Protein AF-A0A0C9TER2-F1 (afdb_monomer)

Secondary structure (DSSP, 8-state):
--SS--HHHHHHHHHHHHHHHHHHHHHHHHHTTT--EEEEEEEE-TT--EEEEEEEE--

Mean predicted aligned error: 4.3 Å

Foldseek 3Di:
DVPDDDPVRVVVVVVVVVVVVVVVVVVQVVVQVVFKDKDWDWDADPVRDIDIDIDIDGD

Organism: Sphaerobolus stellatus (strain SS14) (NCBI:txid990650)

Sequence (59 aa):
DRDIPHRTVIRSLIKKAWEHHFMDMTLDMKSSVGKISLTMDIWDDKSMRAYAGVTAHYI

Nearest PDB structures (foldseek):
  2iu7-assembly1_I  TM=4.281E-01  e=1.078E+00  Escherichia coli
  6g13-assembly1_A  TM=5.619E-01  e=2.032E+00  Middle East respiratory syndrome-related coronavirus
  8cll-assembly1_F  TM=3.970E-01  e=1.907E+00  Homo sapiens
  2wbl-assembly1_B  TM=3.439E-01  e=4.633E+00  Arabidopsis thaliana
  2wbl-assembly1_A  TM=3.728E-01  e=6.777E+00  Arabidopsis thaliana

Structure (mmCIF, N/CA/C/O backbone):
data_AF-A0A0C9TER2-F1
#
_entry.id   AF-A0A0C9TER2-F1
#
loop_
_atom_site.group_PDB
_atom_site.id
_atom_site.type_symbol
_atom_site.label_atom_id
_atom_site.label_alt_id
_atom_site.label_comp_id
_atom_site.label_asym_id
_atom_site.label_entity_id
_atom_site.label_seq_id
_atom_site.pdbx_PDB_ins_code
_atom_site.Cartn_x
_atom_site.Cartn_y
_atom_site.Cartn_z
_atom_site.occupancy
_atom_site.B_iso_or_equiv
_atom_site.auth_seq_id
_atom_site.auth_comp_id
_atom_site.auth_asym_id
_atom_site.auth_atom_id
_atom_site.pdbx_PDB_model_num
ATOM 1 N N . ASP A 1 1 ? 17.049 21.949 -19.540 1.00 58.47 1 ASP A N 1
ATOM 2 C CA . ASP A 1 1 ? 17.809 20.929 -18.777 1.00 58.47 1 ASP A CA 1
ATOM 3 C C . ASP A 1 1 ? 17.944 21.157 -17.278 1.00 58.47 1 ASP A C 1
ATOM 5 O O . ASP A 1 1 ? 18.092 20.169 -16.574 1.00 58.47 1 ASP A O 1
ATOM 9 N N . ARG A 1 2 ? 17.878 22.390 -16.746 1.00 66.31 2 ARG A N 1
ATOM 10 C CA . ARG A 1 2 ? 17.935 22.609 -15.282 1.00 66.31 2 ARG A CA 1
ATOM 11 C C . ARG A 1 2 ? 16.577 22.517 -14.575 1.00 66.31 2 ARG A C 1
ATOM 13 O O . ARG A 1 2 ? 16.551 22.360 -13.361 1.00 66.31 2 ARG A O 1
ATOM 20 N N . ASP A 1 3 ? 15.481 22.571 -15.330 1.00 81.94 3 ASP A N 1
ATOM 21 C CA . ASP A 1 3 ? 14.120 22.634 -14.776 1.00 81.94 3 ASP A CA 1
ATOM 22 C C . ASP A 1 3 ? 13.475 21.260 -14.567 1.00 81.94 3 ASP A C 1
ATOM 24 O O . ASP A 1 3 ? 12.471 21.144 -13.868 1.00 81.94 3 ASP A O 1
ATOM 28 N N . ILE A 1 4 ? 14.047 20.202 -15.155 1.00 88.00 4 ILE A N 1
ATOM 29 C CA . ILE A 1 4 ? 13.549 18.840 -14.965 1.00 88.00 4 ILE A CA 1
ATOM 30 C C . ILE A 1 4 ? 14.264 18.242 -13.748 1.00 88.00 4 ILE A C 1
ATOM 32 O O . ILE A 1 4 ? 15.481 18.037 -13.790 1.00 88.00 4 ILE A O 1
ATOM 36 N N . PRO A 1 5 ? 13.545 17.947 -12.654 1.00 89.62 5 PRO A N 1
ATOM 37 C CA . PRO A 1 5 ? 14.148 17.370 -11.464 1.00 89.62 5 PRO A CA 1
ATOM 38 C C . PRO A 1 5 ? 14.760 16.000 -11.763 1.00 89.62 5 PRO A C 1
ATOM 40 O O . PRO A 1 5 ? 14.138 15.120 -12.359 1.00 89.62 5 PRO A O 1
ATOM 43 N N . HIS A 1 6 ? 15.989 15.796 -11.290 1.00 92.88 6 HIS A N 1
ATOM 44 C CA . HIS A 1 6 ? 16.658 14.505 -11.398 1.00 92.88 6 HIS A CA 1
ATOM 45 C C . HIS A 1 6 ? 15.897 13.421 -10.617 1.00 92.88 6 HIS A C 1
ATOM 47 O O . HIS A 1 6 ? 15.205 13.706 -9.636 1.00 92.88 6 HIS A O 1
ATOM 53 N N . ARG A 1 7 ? 16.101 12.147 -10.974 1.00 94.38 7 ARG A N 1
ATOM 54 C CA . ARG A 1 7 ? 15.480 10.982 -10.313 1.00 94.38 7 ARG A CA 1
ATOM 55 C C . ARG A 1 7 ? 15.569 11.027 -8.783 1.00 94.38 7 ARG A C 1
ATOM 57 O O . ARG A 1 7 ? 14.620 10.655 -8.102 1.00 94.38 7 ARG A O 1
ATOM 64 N N . THR A 1 8 ? 16.699 11.473 -8.239 1.00 95.44 8 THR A N 1
ATOM 65 C CA . THR A 1 8 ? 16.912 11.593 -6.787 1.00 95.44 8 THR A CA 1
ATOM 66 C C . THR A 1 8 ? 15.961 12.607 -6.152 1.00 95.44 8 THR A C 1
ATOM 68 O O . THR A 1 8 ? 15.402 12.339 -5.092 1.00 95.44 8 THR A O 1
ATOM 71 N N . VAL A 1 9 ? 15.745 13.740 -6.827 1.00 95.50 9 VAL A N 1
ATOM 72 C CA . VAL A 1 9 ? 14.818 14.793 -6.397 1.00 95.50 9 VAL A CA 1
ATOM 73 C C . VAL A 1 9 ? 13.380 14.296 -6.510 1.00 95.50 9 VAL A C 1
ATOM 75 O O . VAL A 1 9 ? 12.623 14.403 -5.555 1.00 95.50 9 VAL A O 1
ATOM 78 N N . ILE A 1 10 ? 13.015 13.647 -7.620 1.00 96.25 10 ILE A N 1
ATOM 79 C CA . ILE A 1 10 ? 11.686 13.034 -7.769 1.00 96.25 10 ILE A CA 1
ATOM 80 C C . ILE A 1 10 ? 11.413 12.012 -6.661 1.00 96.25 10 ILE A C 1
ATOM 82 O O . ILE A 1 10 ? 10.353 12.037 -6.043 1.00 96.25 10 ILE A O 1
ATOM 86 N N . ARG A 1 11 ? 12.383 11.147 -6.345 1.00 96.81 11 ARG A N 1
ATOM 87 C CA . ARG A 1 11 ? 12.237 10.162 -5.266 1.00 96.81 11 ARG A CA 1
ATOM 88 C C . ARG A 1 11 ? 12.023 10.825 -3.904 1.00 96.81 11 ARG A C 1
ATOM 90 O O . ARG A 1 11 ? 11.220 10.318 -3.123 1.00 96.81 11 ARG A O 1
ATOM 97 N N . SER A 1 12 ? 12.723 11.923 -3.605 1.00 97.31 12 SER A N 1
ATOM 98 C CA . SER A 1 12 ? 12.533 12.629 -2.331 1.00 97.31 12 SER A CA 1
ATOM 99 C C . SER A 1 12 ? 11.155 13.286 -2.254 1.00 97.31 12 SER A C 1
ATOM 101 O O . SER A 1 12 ? 10.497 13.186 -1.220 1.00 97.31 12 SER A O 1
ATOM 103 N N . LEU A 1 13 ? 10.682 13.871 -3.359 1.00 97.00 13 LEU A N 1
ATOM 104 C CA . LEU A 1 13 ? 9.350 14.464 -3.454 1.00 97.00 13 LEU A CA 1
ATOM 105 C C . LEU A 1 13 ? 8.245 13.413 -3.285 1.00 97.00 13 LEU A C 1
ATOM 107 O O . LEU A 1 13 ? 7.326 13.638 -2.505 1.00 97.00 13 LEU A O 1
ATOM 111 N N . ILE A 1 14 ? 8.368 12.246 -3.931 1.00 97.69 14 ILE A N 1
ATOM 112 C CA . ILE A 1 14 ? 7.418 11.131 -3.768 1.00 97.69 14 ILE A CA 1
ATOM 113 C C . ILE A 1 14 ? 7.378 10.664 -2.311 1.00 97.69 14 ILE A C 1
ATOM 115 O O . ILE A 1 14 ? 6.295 10.490 -1.762 1.00 97.69 14 ILE A O 1
ATOM 119 N N . LYS A 1 15 ? 8.539 10.497 -1.661 1.00 98.12 15 LYS A N 1
ATOM 120 C CA . LYS A 1 15 ? 8.597 10.086 -0.249 1.00 98.12 15 LYS A CA 1
ATOM 121 C C . LYS A 1 15 ? 7.907 11.105 0.656 1.00 98.12 15 LYS A C 1
ATOM 123 O O . LYS A 1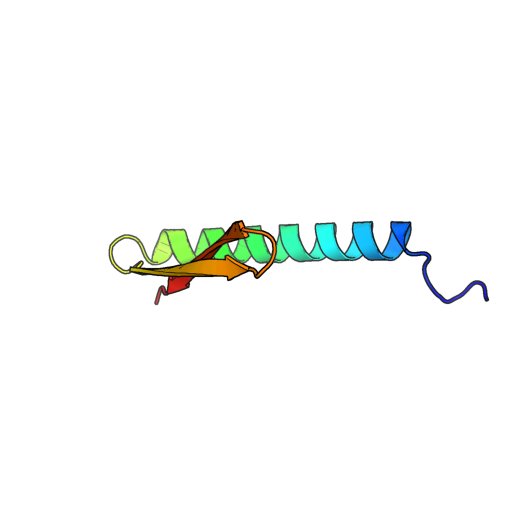 15 ? 7.107 10.715 1.494 1.00 98.12 15 LYS A O 1
ATOM 128 N N . LYS A 1 16 ? 8.179 12.396 0.448 1.00 98.12 16 LYS A N 1
ATOM 129 C CA . LYS A 1 16 ? 7.572 13.483 1.225 1.00 98.12 16 LYS A CA 1
ATOM 130 C C . LYS A 1 16 ? 6.052 13.537 1.046 1.00 98.12 16 LYS A C 1
ATOM 132 O O . LYS A 1 16 ? 5.331 13.692 2.025 1.00 98.12 16 LYS A O 1
ATOM 137 N N . ALA A 1 17 ? 5.566 13.394 -0.187 1.00 98.00 17 ALA A N 1
ATOM 138 C CA . ALA A 1 17 ? 4.133 13.341 -0.463 1.00 98.00 17 ALA A CA 1
ATOM 139 C C . ALA A 1 17 ? 3.485 12.106 0.181 1.00 98.00 17 ALA A C 1
ATOM 141 O O . ALA A 1 17 ? 2.440 12.215 0.816 1.00 98.00 17 ALA A O 1
ATOM 142 N N . TRP A 1 18 ? 4.134 10.944 0.075 1.00 98.06 18 TRP A N 1
ATOM 143 C CA . TRP A 1 18 ? 3.663 9.711 0.699 1.00 98.06 18 TRP A CA 1
ATOM 144 C C . TRP A 1 18 ? 3.584 9.825 2.226 1.00 98.06 18 TRP A C 1
ATOM 146 O O . TRP A 1 18 ? 2.582 9.415 2.795 1.00 98.06 18 TRP A O 1
ATOM 156 N N . GLU A 1 19 ? 4.583 10.418 2.886 1.00 98.31 19 GLU A N 1
ATOM 157 C CA . GLU A 1 19 ? 4.577 10.626 4.344 1.00 98.31 19 GLU A CA 1
ATOM 158 C C . GLU A 1 19 ? 3.375 11.468 4.792 1.00 98.31 19 GLU A C 1
ATOM 160 O O . GLU A 1 19 ? 2.710 11.107 5.761 1.00 98.31 19 GLU A O 1
ATOM 165 N N . HIS A 1 20 ? 3.057 12.538 4.057 1.00 97.94 20 HIS A N 1
ATOM 166 C CA . HIS A 1 20 ? 1.886 13.371 4.333 1.00 97.94 20 HIS A CA 1
ATOM 167 C C . HIS A 1 20 ? 0.582 12.572 4.202 1.00 97.94 20 HIS A C 1
ATOM 169 O O . HIS A 1 20 ? -0.186 12.478 5.155 1.00 97.94 20 HIS A O 1
ATOM 175 N N . HIS A 1 21 ? 0.376 11.908 3.061 1.00 97.38 21 HIS A N 1
ATOM 176 C CA . HIS A 1 21 ? -0.816 11.085 2.844 1.00 97.38 21 HIS A CA 1
ATOM 177 C C . HIS A 1 21 ? -0.934 9.931 3.844 1.00 97.38 21 HIS A C 1
ATOM 179 O O . HIS A 1 21 ? -2.036 9.591 4.260 1.00 97.38 21 HIS A O 1
ATOM 185 N N . PHE A 1 22 ? 0.186 9.335 4.252 1.0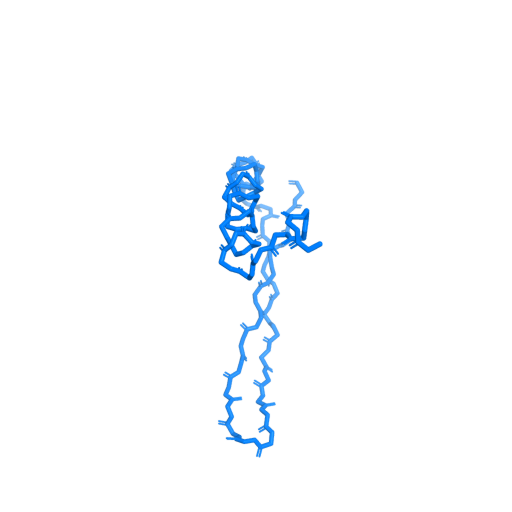0 96.50 22 PHE A N 1
ATOM 186 C CA . PHE A 1 22 ? 0.200 8.263 5.240 1.00 96.50 22 PHE A CA 1
ATOM 187 C C . PHE A 1 22 ? -0.253 8.755 6.619 1.00 96.50 22 PHE A C 1
ATOM 189 O O . PHE A 1 22 ? -0.994 8.051 7.308 1.00 96.50 22 PHE A O 1
ATOM 196 N N . MET A 1 23 ? 0.167 9.958 7.024 1.00 97.50 23 MET A N 1
ATOM 197 C CA . MET A 1 23 ? -0.284 10.571 8.275 1.00 97.50 23 MET A CA 1
ATOM 198 C C . MET A 1 23 ? -1.788 10.850 8.254 1.00 97.50 23 MET A C 1
ATOM 200 O O . MET A 1 23 ? -2.472 10.447 9.196 1.00 97.50 23 MET A O 1
ATOM 204 N N . ASP A 1 24 ? -2.294 11.456 7.177 1.00 96.38 24 ASP A N 1
ATOM 205 C CA . ASP A 1 24 ? -3.724 11.747 7.004 1.00 96.38 24 ASP A CA 1
ATOM 206 C C . ASP A 1 24 ? -4.553 10.452 7.045 1.00 96.38 24 ASP A C 1
ATOM 208 O O . ASP A 1 24 ? -5.429 10.287 7.893 1.00 96.38 24 ASP A O 1
ATOM 212 N N . MET A 1 25 ? -4.172 9.463 6.230 1.00 95.94 25 MET A N 1
ATOM 213 C CA . MET A 1 25 ? -4.791 8.134 6.189 1.00 95.94 25 MET A CA 1
ATOM 214 C C . MET A 1 25 ? -4.809 7.459 7.569 1.00 95.94 25 MET A C 1
ATOM 216 O O . MET A 1 25 ? -5.796 6.838 7.957 1.00 95.94 25 MET A O 1
ATOM 220 N N . THR A 1 26 ? -3.726 7.581 8.342 1.00 95.69 26 THR A N 1
ATOM 221 C CA . THR A 1 26 ? -3.638 6.989 9.686 1.00 95.69 26 THR A CA 1
ATOM 222 C C . THR A 1 26 ? -4.615 7.641 10.663 1.00 95.69 26 THR A C 1
ATOM 224 O O . THR A 1 26 ? -5.152 6.958 11.538 1.00 95.69 26 THR A O 1
ATOM 227 N N . LEU A 1 27 ? -4.835 8.954 10.559 1.00 96.06 27 LEU A N 1
ATOM 228 C CA . LEU A 1 27 ? -5.820 9.656 11.383 1.00 96.06 27 LEU A CA 1
ATOM 229 C C . LEU A 1 27 ? -7.240 9.196 11.044 1.00 96.06 27 LEU A C 1
ATOM 231 O O . LEU A 1 27 ? -7.996 8.878 11.963 1.00 96.06 27 LEU A O 1
ATOM 235 N N . ASP A 1 28 ? -7.554 9.052 9.758 1.00 95.62 28 ASP A N 1
ATOM 236 C CA . ASP A 1 28 ? -8.853 8.547 9.307 1.00 95.62 28 ASP A CA 1
ATOM 237 C C . ASP A 1 28 ? -9.088 7.116 9.805 1.00 95.62 28 ASP A C 1
ATOM 239 O O . ASP A 1 28 ? -10.092 6.832 10.460 1.00 95.62 28 ASP A O 1
ATOM 243 N N . MET A 1 29 ? -8.111 6.222 9.630 1.00 95.56 29 MET A N 1
ATOM 244 C CA 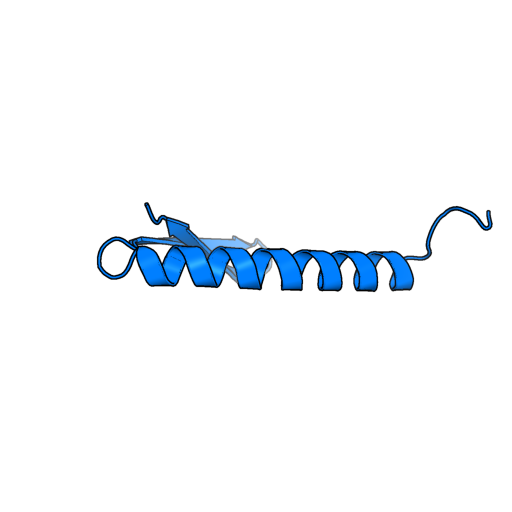. MET A 1 29 ? -8.213 4.832 10.091 1.00 95.56 29 MET A CA 1
ATOM 245 C C . MET A 1 29 ? -8.388 4.711 11.611 1.00 95.56 29 MET A C 1
ATOM 247 O O . MET A 1 29 ? -9.083 3.807 12.077 1.00 95.56 29 MET A O 1
ATOM 251 N N . LYS A 1 30 ? -7.801 5.617 12.406 1.00 96.00 30 LYS A N 1
ATOM 252 C CA . LYS A 1 30 ? -8.034 5.660 13.863 1.00 96.00 30 LYS A CA 1
ATOM 253 C C . LYS A 1 30 ? -9.491 5.963 14.208 1.00 96.00 30 LYS A C 1
ATOM 255 O O . LYS A 1 30 ? -9.962 5.508 15.247 1.00 96.00 30 LYS A O 1
ATOM 260 N N . SER A 1 31 ? -10.201 6.706 13.362 1.00 95.75 31 SER A N 1
ATOM 261 C CA . SER A 1 31 ? -11.632 6.972 13.538 1.00 95.75 31 SER A CA 1
ATOM 262 C C . SER A 1 31 ? -12.519 5.796 13.101 1.00 95.75 31 SER A C 1
ATOM 264 O O . SER A 1 31 ? -13.615 5.623 13.629 1.00 95.75 31 SER A O 1
ATOM 266 N N . SER A 1 32 ? -12.009 4.927 12.224 1.00 95.94 32 SER A N 1
ATOM 267 C CA . SER A 1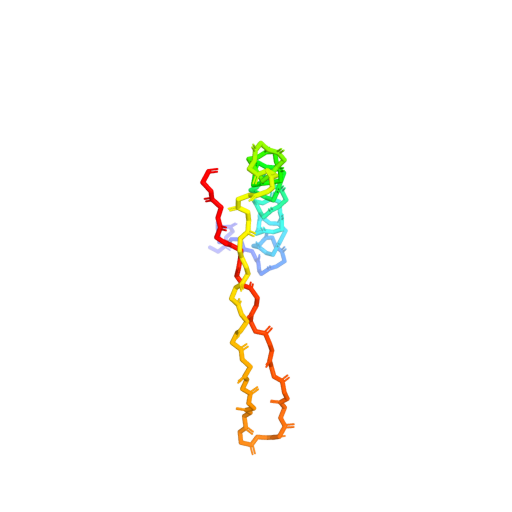 32 ? -12.719 3.762 11.679 1.00 95.94 32 SER A CA 1
ATOM 268 C C . SER A 1 32 ? -12.472 2.451 12.439 1.00 95.94 32 SER A C 1
ATOM 270 O O . SER A 1 32 ? -12.748 1.371 11.911 1.00 95.94 32 SER A O 1
ATOM 272 N N . VAL A 1 33 ? -11.943 2.491 13.669 1.00 94.69 33 VAL A N 1
ATOM 273 C CA . VAL A 1 33 ? -11.667 1.278 14.467 1.00 94.69 33 VAL A CA 1
ATOM 274 C C . VAL A 1 33 ? -12.926 0.406 14.578 1.00 94.69 33 VAL A C 1
ATOM 276 O O . VAL A 1 33 ? -14.009 0.878 14.914 1.00 94.69 33 VAL A O 1
ATOM 279 N N . GLY A 1 34 ? -12.783 -0.886 14.270 1.00 95.38 34 GLY A N 1
ATOM 280 C CA . GLY A 1 34 ? -13.896 -1.844 14.210 1.00 95.38 34 GLY A CA 1
ATOM 281 C C . GLY A 1 34 ? -14.641 -1.894 12.868 1.00 95.38 34 GLY A C 1
ATOM 282 O O . GLY A 1 34 ? -15.484 -2.767 12.688 1.00 95.38 34 GLY A O 1
ATOM 283 N N . LYS A 1 35 ? -14.313 -1.012 11.914 1.00 96.31 35 LYS A N 1
ATOM 284 C CA . LYS A 1 35 ? -14.870 -0.974 10.546 1.00 96.31 35 LYS A CA 1
ATOM 285 C C . LYS A 1 35 ? -13.797 -1.075 9.456 1.00 96.31 35 LYS A C 1
ATOM 287 O O . LYS A 1 35 ? -14.047 -0.739 8.304 1.00 96.31 35 LYS A O 1
ATOM 292 N N . ILE A 1 36 ? -12.600 -1.524 9.822 1.00 96.69 36 ILE A N 1
ATOM 293 C CA . ILE A 1 36 ? -11.496 -1.727 8.884 1.00 96.69 36 ILE A CA 1
ATOM 294 C C . ILE A 1 36 ? -11.546 -3.173 8.398 1.00 96.69 36 ILE A C 1
ATOM 296 O O . ILE A 1 36 ? -11.531 -4.103 9.204 1.00 96.69 36 ILE A O 1
ATOM 300 N N . SER A 1 37 ? -11.567 -3.360 7.084 1.00 96.88 37 SER A N 1
ATOM 301 C CA . SER A 1 37 ? -11.391 -4.663 6.442 1.00 96.88 37 SER A CA 1
ATOM 302 C C . SER A 1 37 ? -10.149 -4.644 5.558 1.00 96.88 37 SER A C 1
ATOM 304 O O . SER A 1 37 ? -9.766 -3.599 5.034 1.00 96.88 37 SER A O 1
ATOM 306 N N . LEU A 1 38 ? -9.489 -5.792 5.421 1.00 96.38 38 LEU A N 1
ATOM 307 C CA . LEU A 1 38 ? -8.294 -5.935 4.597 1.00 96.38 38 LEU A CA 1
ATOM 308 C C . LEU A 1 38 ? -8.579 -6.923 3.472 1.00 96.38 38 LEU A C 1
ATOM 310 O O . LEU A 1 38 ? -9.081 -8.019 3.719 1.00 96.38 38 LEU A O 1
ATOM 314 N N . THR A 1 39 ? -8.215 -6.558 2.249 1.00 97.94 39 THR A N 1
ATOM 315 C CA . THR A 1 39 ? -8.126 -7.496 1.130 1.00 97.94 39 THR A CA 1
ATOM 316 C C . THR A 1 39 ? -6.664 -7.728 0.814 1.00 97.94 39 THR A C 1
ATOM 318 O O . THR A 1 39 ? -5.895 -6.772 0.688 1.00 97.94 39 THR A O 1
ATOM 321 N N . MET A 1 40 ? -6.289 -8.994 0.688 1.00 98.06 40 MET A N 1
ATOM 322 C CA . MET A 1 40 ? -4.950 -9.390 0.294 1.00 98.06 40 MET A CA 1
ATOM 323 C C . MET A 1 40 ? -5.039 -10.134 -1.030 1.00 98.06 40 MET A C 1
ATOM 325 O O . MET A 1 40 ? -5.711 -11.158 -1.117 1.00 98.06 40 MET A O 1
ATOM 329 N N . ASP A 1 41 ? -4.373 -9.595 -2.039 1.00 97.81 41 ASP A N 1
ATOM 330 C CA . ASP A 1 41 ? -4.148 -10.272 -3.307 1.00 97.81 41 ASP A CA 1
ATOM 331 C C . ASP A 1 41 ? -2.746 -10.890 -3.252 1.00 97.81 41 ASP A C 1
ATOM 333 O O . ASP A 1 41 ? -1.781 -10.210 -2.895 1.00 97.81 41 ASP A O 1
ATOM 337 N N . ILE A 1 42 ? -2.644 -12.193 -3.507 1.00 97.81 42 ILE A N 1
ATOM 338 C CA . ILE A 1 42 ? -1.382 -12.941 -3.484 1.00 97.81 42 ILE A CA 1
ATOM 339 C C . ILE A 1 42 ? -1.222 -13.608 -4.836 1.00 97.81 42 ILE A C 1
ATOM 341 O O . ILE A 1 42 ? -2.097 -14.350 -5.279 1.00 97.81 42 ILE A O 1
ATOM 345 N N . TRP A 1 43 ? -0.067 -13.396 -5.449 1.00 97.94 43 TRP A N 1
ATOM 346 C CA . TRP A 1 43 ? 0.272 -13.995 -6.728 1.00 97.94 43 TRP A CA 1
ATOM 347 C C . TRP A 1 43 ? 1.774 -14.247 -6.813 1.00 97.94 43 TRP A C 1
ATOM 349 O O . TRP A 1 43 ? 2.567 -13.665 -6.067 1.00 97.94 43 TRP A O 1
ATOM 359 N N . ASP A 1 44 ? 2.175 -15.118 -7.729 1.00 97.88 44 ASP A N 1
ATOM 360 C CA . ASP A 1 44 ? 3.560 -15.279 -8.140 1.00 97.88 44 ASP A CA 1
ATOM 361 C C . ASP A 1 44 ? 3.780 -14.760 -9.571 1.00 97.88 44 ASP A C 1
ATOM 363 O O . ASP A 1 44 ? 2.843 -14.405 -10.291 1.00 97.88 44 ASP A O 1
ATOM 367 N N . ASP A 1 45 ? 5.044 -14.628 -9.973 1.00 97.12 45 ASP A N 1
ATOM 368 C CA . ASP A 1 45 ? 5.414 -14.366 -11.363 1.00 97.12 45 ASP A CA 1
ATOM 369 C C . ASP A 1 45 ? 6.053 -15.598 -12.020 1.00 97.12 45 ASP A C 1
ATOM 371 O O . ASP A 1 45 ? 6.385 -16.595 -11.382 1.00 97.12 45 ASP A O 1
ATOM 375 N N . LYS A 1 46 ? 6.306 -15.509 -13.330 1.00 97.38 46 LYS A N 1
ATOM 376 C CA . LYS A 1 46 ? 7.007 -16.566 -14.085 1.00 97.38 46 LYS A CA 1
ATOM 377 C C . LYS A 1 46 ? 8.436 -16.833 -13.590 1.00 97.38 46 LYS A C 1
ATOM 379 O O . LYS A 1 46 ? 9.042 -17.820 -13.995 1.00 97.38 46 LYS A O 1
ATOM 384 N N . SER A 1 47 ? 8.975 -15.948 -12.754 1.00 97.31 47 SER A N 1
ATOM 385 C CA . SER A 1 47 ? 10.282 -16.074 -12.113 1.00 97.31 47 SER A CA 1
ATOM 386 C C . SER A 1 47 ? 10.179 -16.692 -10.711 1.00 97.31 47 SER A C 1
ATOM 388 O O . SER A 1 47 ? 11.169 -16.671 -9.980 1.00 97.31 47 SER A O 1
ATOM 390 N N . MET A 1 48 ? 9.006 -17.222 -10.333 1.00 94.44 48 MET A N 1
ATOM 391 C CA . MET A 1 48 ? 8.699 -17.797 -9.018 1.00 94.44 48 MET A CA 1
ATOM 392 C C . MET A 1 48 ? 8.881 -16.808 -7.856 1.00 94.44 48 MET A C 1
ATOM 394 O O . MET A 1 48 ? 9.241 -17.193 -6.743 1.00 94.44 48 MET A O 1
ATOM 398 N N . ARG A 1 49 ? 8.662 -15.510 -8.095 1.00 97.81 49 ARG A N 1
ATOM 399 C CA . ARG A 1 49 ? 8.663 -14.487 -7.043 1.00 97.81 49 ARG A CA 1
ATOM 400 C C . ARG A 1 49 ? 7.260 -14.335 -6.492 1.00 97.81 49 ARG A C 1
ATOM 402 O O . ARG A 1 49 ? 6.351 -14.019 -7.246 1.00 97.81 49 ARG A O 1
ATOM 409 N N . ALA A 1 50 ? 7.109 -14.510 -5.186 1.00 97.31 50 ALA A N 1
ATOM 410 C CA . ALA A 1 50 ? 5.847 -14.267 -4.505 1.00 97.31 50 ALA A CA 1
ATOM 411 C C . ALA A 1 50 ? 5.641 -12.767 -4.240 1.00 97.31 50 ALA A C 1
ATOM 413 O O . ALA A 1 50 ? 6.559 -12.066 -3.805 1.00 97.31 50 ALA A O 1
ATOM 414 N N . TYR A 1 51 ? 4.416 -12.301 -4.454 1.00 97.88 51 TYR A N 1
ATOM 415 C CA . TYR A 1 51 ? 3.952 -10.948 -4.181 1.00 97.88 51 TYR A CA 1
ATOM 416 C C . TYR A 1 51 ? 2.703 -10.999 -3.303 1.00 97.88 51 TYR A C 1
ATOM 418 O O . TYR A 1 51 ? 1.897 -11.922 -3.401 1.00 97.88 51 TYR A O 1
ATOM 426 N N . ALA A 1 52 ? 2.543 -9.987 -2.45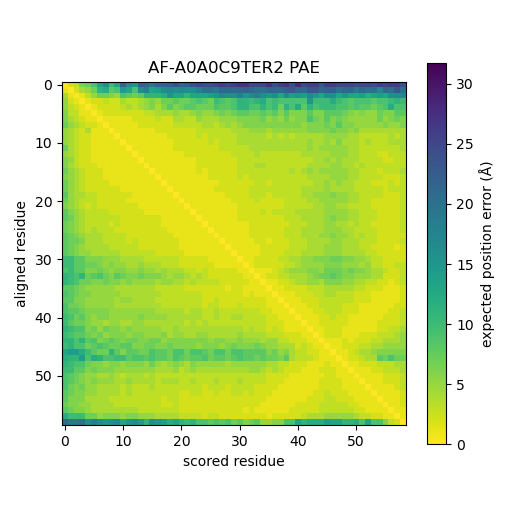3 1.00 97.75 52 ALA A N 1
ATOM 427 C CA . ALA A 1 52 ? 1.333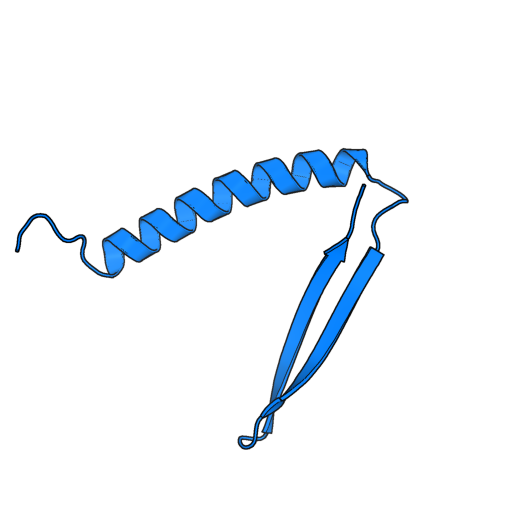 -9.785 -1.672 1.00 97.75 52 ALA A CA 1
ATOM 428 C C . ALA A 1 52 ? 0.965 -8.298 -1.686 1.00 97.75 52 ALA A C 1
ATOM 430 O O . ALA A 1 52 ? 1.704 -7.457 -1.169 1.00 97.75 52 ALA A O 1
ATOM 431 N N . GLY A 1 53 ? -0.169 -7.973 -2.299 1.00 98.00 53 GLY A N 1
ATOM 432 C CA . GLY A 1 53 ? -0.783 -6.654 -2.245 1.00 98.00 53 GLY A CA 1
ATOM 433 C C . GLY A 1 53 ? -1.804 -6.612 -1.117 1.00 98.00 53 GLY A C 1
ATOM 434 O O . GLY A 1 53 ? -2.763 -7.376 -1.133 1.00 98.00 53 GLY A O 1
ATOM 435 N N . VAL A 1 54 ? -1.622 -5.719 -0.144 1.00 97.12 54 VAL A N 1
ATOM 436 C CA . VAL A 1 54 ? -2.569 -5.526 0.965 1.00 97.12 54 VAL A CA 1
ATOM 437 C C . VAL A 1 54 ? -3.262 -4.182 0.793 1.00 97.12 54 VAL A C 1
ATOM 439 O O . VAL A 1 54 ? -2.598 -3.154 0.687 1.00 97.12 54 VAL A O 1
ATOM 442 N N . THR A 1 55 ? -4.594 -4.188 0.785 1.00 97.12 55 THR A N 1
ATOM 443 C CA . THR A 1 55 ? -5.425 -2.976 0.722 1.00 97.12 55 THR A CA 1
ATOM 444 C C . THR A 1 55 ? -6.349 -2.927 1.930 1.00 97.12 55 THR A C 1
ATOM 446 O O . THR A 1 55 ? -7.011 -3.919 2.237 1.00 97.12 55 THR A O 1
ATOM 449 N N . ALA A 1 56 ? -6.397 -1.781 2.610 1.00 95.88 56 ALA A N 1
ATOM 450 C CA . ALA A 1 56 ? -7.339 -1.525 3.691 1.00 95.88 56 ALA A CA 1
ATOM 451 C C 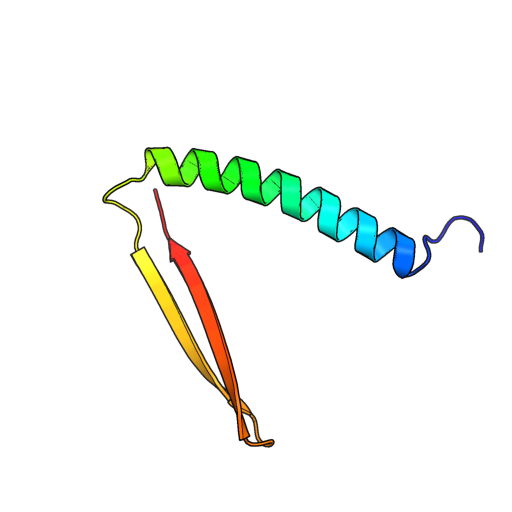. ALA A 1 56 ? -8.559 -0.763 3.165 1.00 95.88 56 ALA A C 1
ATOM 453 O O . ALA A 1 56 ? -8.407 0.275 2.527 1.00 95.88 56 ALA A O 1
ATOM 454 N N . HIS A 1 57 ? -9.755 -1.259 3.472 1.00 96.25 57 HIS A N 1
ATOM 455 C CA . HIS A 1 57 ? -11.028 -0.584 3.227 1.00 96.25 57 HIS A CA 1
ATOM 456 C C . HIS A 1 57 ? -11.598 -0.153 4.575 1.00 96.25 57 HIS A C 1
ATOM 458 O O . HIS A 1 57 ? -11.769 -0.985 5.472 1.00 96.25 57 HIS A O 1
ATOM 464 N N . TYR A 1 58 ? -11.864 1.138 4.729 1.00 94.94 58 TYR A N 1
ATOM 465 C CA . TYR A 1 58 ? -12.374 1.744 5.956 1.00 94.94 58 TYR A CA 1
ATOM 466 C C . TYR A 1 58 ? -13.357 2.875 5.60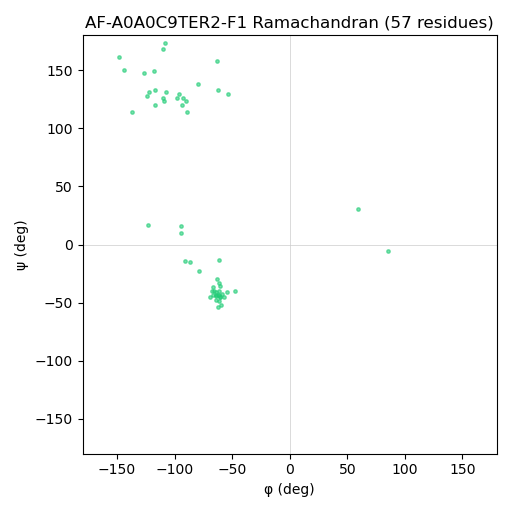4 1.00 94.94 58 TYR A C 1
ATOM 468 O O . TYR A 1 58 ? -13.257 3.462 4.526 1.00 94.94 58 TYR A O 1
ATOM 476 N N . ILE A 1 59 ? -14.341 3.111 6.481 1.00 82.38 59 ILE A N 1
ATOM 477 C CA . ILE A 1 59 ? -15.403 4.133 6.361 1.00 82.38 59 ILE A CA 1
ATOM 478 C C . ILE A 1 59 ? -15.290 5.100 7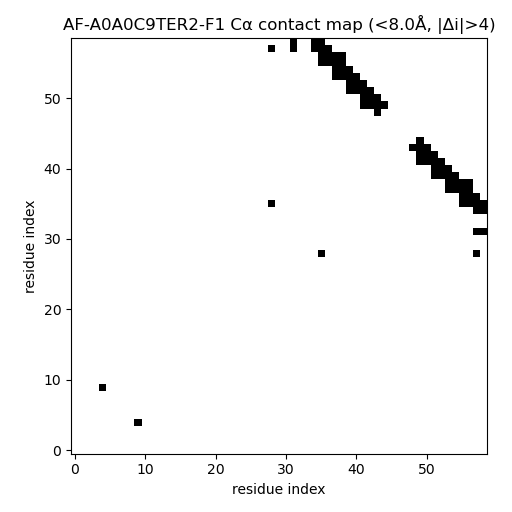.531 1.00 82.38 59 ILE A C 1
ATOM 480 O O . ILE A 1 59 ? -15.066 4.600 8.663 1.00 82.38 59 ILE A O 1
#

pLDDT: mean 94.8, std 6.88, range [58.47, 98.31]

Radius of gyration: 17.11 Å; Cα contacts (8 Å, |Δi|>4): 40; chains: 1; bounding box: 33×40×33 Å

Solvent-accessible surface area (backbone atoms only — not comparable to full-atom values): 3678 Å² total; per-residue (Å²): 126,87,83,63,74,51,72,71,54,50,52,51,51,52,51,56,52,47,54,54,53,50,52,55,51,51,56,55,50,66,74,15,69,96,51,65,46,76,50,75,51,73,49,69,48,100,83,73,48,78,48,75,50,77,45,79,50,69,105